Protein AF-A0A5M9ZL77-F1 (afdb_monomer_lite)

Sequence (132 aa):
MKVNWVEWTPVEYDGPGSLRDGDAVELKGVAGRFGWAGRTNGSGVLIRLGSGPKPVWVPSADIARIRRPAVPEPSVPGLYRSAGGGVWLLDGDGLWSMLRDDGGDGWTAPTPVTWPRVSRRAPLWRLGLGEE

Organism: NCBI:txid1630166

Radius of gyration: 17.65 Å; chains: 1; bounding box: 43×37×55 Å

Secondary structure (DSSP, 8-state):
-------EEEE---SGGG--TT-EEEETT--S-EEEEEEE-SSEEEEE-TT-SS-EEEEGGGEEEEEEEPPPPP-S-EEEEETT--EEEE-TTS-EEEEE-TT-SS----EEE-HHHHGGG-SEEEPPS---

pLDDT: mean 86.91, std 13.48, range [31.56, 97.0]

Foldseek 3Di:
DPPPPQDWDWAADPFPVVDDQQKWWDWPPDPDTWHFPPDDDRQFGWTHDPPDPGTDTDGPVGTGTIIHGQDDQDPDFAWKAFPLGWIWTQHPVRWIFTQGDRPGPDGDDTHTDDPVVVRVRDPIDGDDDDDD

Structure (mmCIF, N/CA/C/O backbone):
data_AF-A0A5M9ZL77-F1
#
_entry.id   AF-A0A5M9ZL77-F1
#
loop_
_atom_site.group_PDB
_atom_site.id
_atom_site.type_symbol
_atom_site.label_atom_id
_atom_site.label_alt_id
_atom_site.label_comp_id
_atom_site.label_asym_id
_atom_site.label_entity_id
_atom_site.label_seq_id
_atom_site.pdbx_PDB_ins_code
_atom_site.Cartn_x
_atom_site.Cartn_y
_atom_site.Cartn_z
_atom_site.occupancy
_atom_site.B_iso_or_equiv
_atom_site.auth_seq_id
_atom_site.auth_comp_id
_atom_site.auth_asym_id
_atom_site.auth_atom_id
_atom_site.pdbx_PDB_model_num
ATOM 1 N N . MET A 1 1 ? -15.006 -23.022 -5.904 1.00 34.53 1 MET A N 1
ATOM 2 C CA . MET A 1 1 ? -14.823 -21.613 -5.485 1.00 34.53 1 MET A CA 1
ATOM 3 C C . MET A 1 1 ? -13.379 -21.444 -5.028 1.00 34.53 1 MET A C 1
ATOM 5 O O . MET A 1 1 ? -13.024 -22.015 -4.007 1.00 34.53 1 MET A O 1
ATOM 9 N N . LYS A 1 2 ? -12.517 -20.759 -5.793 1.00 32.19 2 LYS A N 1
ATOM 10 C CA . LYS A 1 2 ? -11.190 -20.369 -5.290 1.00 32.19 2 LYS A CA 1
ATOM 11 C C . LYS A 1 2 ? -11.404 -19.166 -4.378 1.00 32.19 2 LYS A C 1
ATOM 13 O O . LYS A 1 2 ? -11.770 -18.097 -4.855 1.00 32.19 2 LYS A O 1
ATOM 18 N N . VAL A 1 3 ? -11.248 -19.360 -3.073 1.00 31.56 3 VAL A N 1
ATOM 19 C CA . VAL A 1 3 ? -11.126 -18.237 -2.142 1.00 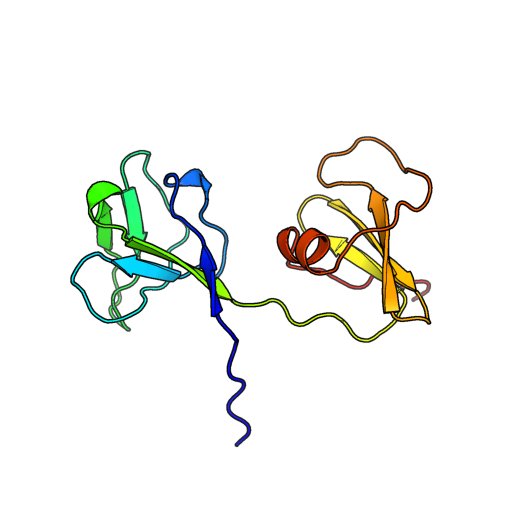31.56 3 VAL A CA 1
ATOM 20 C C . VAL A 1 3 ? -9.794 -17.576 -2.477 1.00 31.56 3 VAL A C 1
ATOM 22 O O . VAL A 1 3 ? -8.741 -18.154 -2.221 1.00 31.56 3 VAL A O 1
ATOM 25 N N . ASN A 1 4 ? -9.833 -16.411 -3.126 1.00 40.56 4 ASN A N 1
ATOM 26 C CA . ASN A 1 4 ? -8.656 -15.559 -3.258 1.00 40.56 4 ASN A CA 1
ATOM 27 C C . ASN A 1 4 ? -8.339 -15.032 -1.858 1.00 40.56 4 ASN A C 1
ATOM 29 O O . ASN A 1 4 ? -8.881 -14.015 -1.423 1.00 40.56 4 ASN A O 1
ATOM 33 N N . TRP A 1 5 ? -7.514 -15.768 -1.118 1.00 46.16 5 TRP A N 1
ATOM 34 C CA . TRP A 1 5 ? -6.908 -15.259 0.098 1.00 46.16 5 TRP A CA 1
ATOM 35 C C . TRP A 1 5 ? -5.971 -14.132 -0.321 1.00 46.16 5 TRP A C 1
ATOM 37 O O . TRP A 1 5 ? -4.870 -14.370 -0.801 1.00 46.16 5 TRP A O 1
ATOM 47 N N . VAL A 1 6 ? -6.436 -12.891 -0.198 1.00 66.12 6 VAL A N 1
ATOM 48 C CA . VAL A 1 6 ? -5.526 -11.747 -0.186 1.00 66.12 6 VAL A CA 1
ATOM 49 C C . VAL A 1 6 ? -4.648 -11.957 1.041 1.00 66.12 6 VAL A C 1
ATOM 51 O O . VAL A 1 6 ? -5.177 -11.987 2.153 1.00 66.12 6 VAL A O 1
ATOM 54 N N . GLU A 1 7 ? -3.351 -12.189 0.854 1.00 79.25 7 GLU A N 1
ATOM 55 C CA . GLU A 1 7 ? -2.402 -12.221 1.966 1.00 79.25 7 GLU A CA 1
ATOM 56 C C . GLU A 1 7 ? -2.333 -10.825 2.597 1.00 79.25 7 GLU A C 1
ATOM 58 O O . GLU A 1 7 ? -2.513 -9.823 1.911 1.00 79.25 7 GLU A O 1
ATOM 63 N N . TRP A 1 8 ? -2.132 -10.733 3.912 1.00 83.25 8 TRP A N 1
ATOM 64 C CA . TRP A 1 8 ? -2.070 -9.446 4.613 1.00 83.25 8 TRP A CA 1
ATOM 65 C C . TRP A 1 8 ? -0.772 -9.335 5.389 1.00 83.25 8 TRP A C 1
ATOM 67 O O . TRP A 1 8 ? -0.519 -10.112 6.312 1.00 83.25 8 TRP A O 1
ATOM 77 N N . THR A 1 9 ? 0.008 -8.312 5.074 1.00 86.25 9 THR A N 1
ATOM 78 C CA . THR A 1 9 ? 1.280 -8.052 5.739 1.00 86.25 9 THR A CA 1
ATOM 79 C C . THR A 1 9 ? 1.053 -7.112 6.924 1.00 86.25 9 THR A C 1
ATOM 81 O O . THR A 1 9 ? 0.388 -6.080 6.766 1.00 86.25 9 THR A O 1
ATOM 84 N N . PRO A 1 10 ? 1.558 -7.441 8.128 1.00 89.12 10 PRO A N 1
ATOM 85 C CA . PRO A 1 10 ? 1.558 -6.503 9.242 1.00 89.12 10 PRO A CA 1
ATOM 86 C C . PRO A 1 10 ? 2.528 -5.352 8.965 1.00 89.12 10 PRO A C 1
ATOM 88 O O . PRO A 1 10 ? 3.661 -5.571 8.542 1.00 89.12 10 PRO A O 1
ATOM 91 N N . VAL A 1 11 ? 2.084 -4.133 9.244 1.00 90.25 11 VAL A N 1
ATOM 92 C CA . VAL A 1 11 ? 2.890 -2.913 9.177 1.00 90.25 11 VAL A CA 1
ATOM 93 C C . VAL A 1 11 ? 2.743 -2.189 10.510 1.00 90.25 11 VAL A C 1
ATOM 95 O O . VAL A 1 11 ? 1.638 -2.091 11.048 1.00 90.25 11 VAL A O 1
ATOM 98 N N . GLU A 1 12 ? 3.856 -1.724 11.068 1.00 92.81 12 GLU A N 1
ATOM 99 C CA . GLU A 1 12 ? 3.840 -0.922 12.289 1.00 92.81 12 GLU A CA 1
ATOM 100 C C . GLU A 1 12 ? 3.056 0.374 12.063 1.00 92.81 12 GLU A C 1
ATOM 102 O O . GLU A 1 12 ? 3.129 0.982 10.995 1.00 92.81 12 GLU A O 1
ATOM 107 N N . TYR A 1 13 ? 2.263 0.764 13.058 1.00 92.81 13 TYR A N 1
ATOM 108 C CA . TYR A 1 13 ? 1.524 2.016 13.016 1.00 92.81 13 TYR A CA 1
ATOM 109 C C . TYR A 1 13 ? 2.362 3.119 13.668 1.00 92.81 13 TYR A C 1
ATOM 111 O O . TYR A 1 13 ? 2.521 3.135 14.885 1.00 92.81 13 TYR A O 1
ATOM 119 N N . ASP A 1 14 ? 2.875 4.040 12.855 1.00 92.38 14 ASP A N 1
ATOM 120 C CA . ASP A 1 14 ? 3.668 5.205 13.283 1.00 92.38 14 ASP A CA 1
ATOM 121 C C . ASP A 1 14 ? 2.836 6.503 13.390 1.00 92.38 14 ASP A C 1
ATOM 123 O O . ASP A 1 14 ? 3.343 7.553 13.784 1.00 92.38 14 ASP A O 1
ATOM 127 N N . GLY A 1 15 ? 1.546 6.433 13.053 1.00 91.88 15 GLY A N 1
ATOM 128 C CA . GLY A 1 15 ? 0.626 7.563 13.037 1.00 91.88 15 GLY A CA 1
ATOM 129 C C . GLY A 1 15 ? -0.302 7.542 11.822 1.00 91.88 15 GLY A C 1
ATOM 130 O O . GLY A 1 15 ? -0.183 6.687 10.948 1.00 91.88 15 GLY A O 1
ATOM 131 N N . PRO A 1 16 ? -1.239 8.498 11.711 1.00 90.81 16 PRO A N 1
ATOM 132 C CA . PRO A 1 16 ? -2.242 8.457 10.648 1.00 90.81 16 PRO A CA 1
ATOM 133 C C . PRO A 1 16 ? -1.665 8.530 9.223 1.00 90.81 16 PRO A C 1
ATOM 135 O O . PRO A 1 16 ? -2.336 8.130 8.276 1.00 90.81 16 PRO A O 1
ATOM 138 N N . GLY A 1 17 ? -0.433 9.025 9.063 1.00 87.75 17 GLY A N 1
ATOM 139 C CA . GLY A 1 17 ? 0.257 9.123 7.774 1.00 87.75 17 GLY A CA 1
ATOM 140 C C . GLY A 1 17 ? 0.764 7.796 7.196 1.00 87.75 17 GLY A C 1
ATOM 141 O O . GLY A 1 17 ? 1.061 7.754 6.004 1.00 87.75 17 GLY A O 1
ATOM 142 N N . SER A 1 18 ? 0.849 6.708 7.976 1.00 89.38 18 SER A N 1
ATOM 143 C CA . SER A 1 18 ? 1.274 5.398 7.441 1.00 89.38 18 SER A CA 1
ATOM 144 C C . SER A 1 18 ? 0.179 4.638 6.699 1.00 89.38 18 SER A C 1
ATOM 146 O O . SER A 1 18 ? 0.499 3.677 5.985 1.00 89.38 18 SER A O 1
ATOM 148 N N . LEU A 1 19 ? -1.085 5.048 6.845 1.00 90.75 19 LEU A N 1
ATOM 149 C CA . LEU A 1 19 ? -2.231 4.422 6.188 1.00 90.75 19 LEU A CA 1
ATOM 150 C C . LEU A 1 19 ? -2.264 4.698 4.684 1.00 90.75 19 LEU A C 1
ATOM 152 O O . LEU A 1 19 ? -1.913 5.775 4.207 1.00 90.75 19 LEU A O 1
ATOM 156 N N . ARG A 1 20 ? -2.718 3.693 3.939 1.00 87.94 20 ARG A N 1
ATOM 157 C CA . ARG A 1 20 ? -2.887 3.703 2.486 1.00 87.94 20 ARG A CA 1
ATOM 158 C C . ARG A 1 20 ? -4.223 3.093 2.109 1.00 87.94 20 ARG A C 1
ATOM 160 O O . ARG A 1 20 ? -4.807 2.319 2.867 1.00 87.94 20 ARG A O 1
ATOM 167 N N . ASP A 1 21 ? -4.695 3.424 0.915 1.00 84.56 21 ASP A N 1
ATOM 168 C CA . ASP A 1 21 ? -5.952 2.884 0.411 1.00 84.56 21 ASP A CA 1
ATOM 169 C C . ASP A 1 21 ? -5.922 1.351 0.401 1.00 84.56 21 ASP A C 1
ATOM 171 O O . ASP A 1 21 ? -4.944 0.724 -0.005 1.00 84.56 21 ASP A O 1
ATOM 175 N N . GLY A 1 22 ? -7.006 0.747 0.891 1.00 85.62 22 GLY A N 1
ATOM 176 C CA . GLY A 1 22 ? -7.118 -0.703 1.064 1.00 85.62 22 GLY A CA 1
ATOM 177 C C . GLY A 1 22 ? -6.539 -1.248 2.373 1.00 85.62 22 GLY A C 1
ATOM 178 O O . GLY A 1 22 ? -6.777 -2.418 2.678 1.00 85.62 22 GLY A O 1
ATOM 179 N N . ASP A 1 23 ? -5.846 -0.432 3.173 1.00 91.69 23 ASP A N 1
ATOM 180 C CA . ASP A 1 23 ? -5.388 -0.850 4.496 1.00 91.69 23 ASP A CA 1
ATOM 181 C C . ASP A 1 23 ? -6.564 -1.162 5.434 1.00 91.69 23 ASP A C 1
ATOM 183 O O . ASP A 1 23 ? -7.646 -0.560 5.399 1.00 91.69 23 ASP A O 1
ATOM 187 N N . ALA A 1 24 ? -6.310 -2.099 6.337 1.00 93.75 24 ALA A N 1
ATOM 188 C CA . ALA A 1 24 ? -7.127 -2.359 7.504 1.00 93.75 24 ALA A CA 1
ATOM 189 C C . ALA A 1 24 ? -6.334 -2.046 8.776 1.00 93.75 24 ALA A C 1
ATOM 191 O O . ALA A 1 24 ? -5.106 -2.093 8.806 1.00 93.75 24 ALA A O 1
ATOM 192 N N . VAL A 1 25 ? -7.052 -1.740 9.845 1.00 95.25 25 VAL A N 1
ATOM 193 C CA . VAL A 1 25 ? -6.508 -1.391 11.154 1.00 95.25 25 VAL A CA 1
ATOM 194 C C . VAL A 1 25 ? -6.819 -2.522 12.127 1.00 95.25 25 VAL A C 1
ATOM 196 O O . VAL A 1 25 ? -7.954 -3.001 12.183 1.00 95.25 25 VAL A O 1
ATOM 199 N N . GLU A 1 26 ? -5.822 -2.944 12.898 1.00 95.44 26 GLU A N 1
ATOM 200 C CA . GLU A 1 26 ? -6.019 -3.788 14.078 1.00 95.44 26 GLU A CA 1
ATOM 201 C C . GLU A 1 26 ? -5.961 -2.918 15.329 1.00 95.44 26 GLU A C 1
ATOM 203 O O . GLU A 1 26 ? -5.057 -2.092 15.485 1.00 95.44 26 GLU A O 1
ATOM 208 N N . LEU A 1 27 ? -6.923 -3.113 16.226 1.00 95.38 27 LEU A N 1
ATOM 209 C CA . LEU A 1 27 ? -7.026 -2.357 17.469 1.00 95.38 27 LEU A CA 1
ATOM 210 C C . LEU A 1 27 ? -6.429 -3.149 18.630 1.00 95.38 27 LEU A C 1
ATOM 212 O O . LEU A 1 27 ? -6.434 -4.381 18.641 1.00 95.38 27 LEU A O 1
ATOM 216 N N . LYS A 1 28 ? -5.932 -2.441 19.641 1.00 95.19 28 LYS A N 1
ATOM 217 C CA . LYS A 1 28 ? -5.429 -3.056 20.871 1.00 95.19 28 LYS A CA 1
ATOM 218 C C . LYS A 1 28 ? -6.581 -3.724 21.618 1.00 95.19 28 LYS A C 1
ATOM 220 O O . LYS A 1 28 ? -7.606 -3.104 21.872 1.00 95.19 28 LYS A O 1
ATOM 225 N N . GLY A 1 29 ? -6.411 -4.997 21.971 1.00 93.50 29 GLY A N 1
ATOM 226 C CA . GLY A 1 29 ? -7.390 -5.745 22.766 1.00 93.50 29 GLY A CA 1
ATOM 227 C C . GLY A 1 29 ? -8.707 -6.082 22.055 1.00 93.50 29 GLY A C 1
ATOM 228 O O . GLY A 1 29 ? -9.558 -6.722 22.665 1.00 93.50 29 GLY A O 1
ATOM 229 N N . VAL A 1 30 ? -8.883 -5.713 20.781 1.00 91.88 30 VAL A N 1
ATOM 230 C CA . VAL A 1 30 ? -10.078 -6.055 19.997 1.00 91.88 30 VAL A CA 1
ATOM 231 C C . VAL A 1 30 ? -9.689 -7.037 18.904 1.00 91.88 30 VAL A C 1
ATOM 233 O O . VAL A 1 30 ? -8.829 -6.757 18.070 1.00 91.88 30 VAL A O 1
ATOM 236 N N . ALA A 1 31 ? -10.339 -8.197 18.894 1.00 89.38 31 ALA A N 1
ATOM 237 C CA . ALA A 1 31 ? -10.122 -9.186 17.853 1.00 89.38 31 ALA A CA 1
ATOM 238 C C . ALA A 1 31 ? -10.694 -8.704 16.514 1.00 89.38 31 ALA A C 1
ATOM 240 O O . ALA A 1 31 ? -11.837 -8.252 16.431 1.00 89.38 31 ALA A O 1
ATOM 241 N N . GLY A 1 32 ? -9.907 -8.870 15.454 1.00 87.94 32 GLY A N 1
ATOM 242 C CA . GLY A 1 32 ? -10.324 -8.590 14.088 1.00 87.94 32 GLY A CA 1
ATOM 243 C C . GLY A 1 32 ? -9.564 -7.441 13.439 1.00 87.94 32 GLY A C 1
ATOM 244 O O . GLY A 1 32 ? -8.671 -6.825 14.016 1.00 87.94 32 GLY A O 1
ATOM 245 N N . ARG A 1 33 ? -9.931 -7.196 12.184 1.00 91.50 33 ARG A N 1
ATOM 246 C CA . ARG A 1 33 ? -9.363 -6.161 11.323 1.00 91.50 33 ARG A CA 1
ATOM 247 C C . ARG A 1 33 ? -10.493 -5.297 10.792 1.00 91.50 33 ARG A C 1
ATOM 249 O O . ARG A 1 33 ? -11.527 -5.820 10.372 1.00 91.50 33 ARG A O 1
ATOM 256 N N . PHE A 1 34 ? -10.280 -3.994 10.782 1.00 93.06 34 PHE A N 1
ATOM 257 C CA . PHE A 1 34 ? -11.307 -3.026 10.426 1.00 93.06 34 PHE A CA 1
ATOM 258 C C . PHE A 1 34 ? -10.835 -2.200 9.245 1.00 93.06 34 PHE A C 1
ATOM 260 O O . PHE A 1 34 ? -9.768 -1.595 9.296 1.00 93.06 34 PHE A O 1
ATOM 267 N N . GLY A 1 35 ? -11.605 -2.193 8.160 1.00 92.38 35 GLY A N 1
ATOM 268 C CA . GLY A 1 35 ? -11.210 -1.474 6.951 1.00 92.38 35 GLY A CA 1
ATOM 269 C C . GLY A 1 35 ? -11.078 0.021 7.225 1.00 92.38 35 GLY A C 1
ATOM 270 O O . GLY A 1 35 ? -11.975 0.620 7.826 1.00 92.38 35 GLY A O 1
ATOM 271 N N . TRP A 1 36 ? -9.986 0.634 6.774 1.00 94.06 36 TRP A N 1
ATOM 272 C CA . TRP A 1 36 ? -9.840 2.082 6.833 1.00 94.06 36 TRP A CA 1
ATOM 273 C C . TRP A 1 36 ? -10.861 2.758 5.906 1.00 94.06 36 TRP A C 1
ATOM 275 O O . TRP A 1 36 ? -11.177 2.276 4.817 1.00 94.06 36 TRP A O 1
ATOM 285 N N . ALA A 1 37 ? -11.427 3.874 6.355 1.00 93.00 37 ALA A N 1
ATOM 286 C CA . ALA A 1 37 ? -12.445 4.625 5.627 1.00 93.00 37 ALA A CA 1
ATOM 287 C C . ALA A 1 37 ? -11.878 5.827 4.851 1.00 93.00 37 ALA A C 1
ATOM 289 O O . ALA A 1 37 ? -12.654 6.676 4.415 1.00 93.00 37 ALA A O 1
ATOM 290 N N . GLY A 1 38 ? -10.553 5.910 4.689 1.00 91.69 38 GLY A N 1
ATOM 291 C CA . GLY A 1 38 ? -9.894 6.929 3.865 1.00 91.69 38 GLY A CA 1
ATOM 292 C C . GLY A 1 38 ? -9.733 8.297 4.534 1.00 91.69 38 GLY A C 1
ATOM 293 O O . GLY A 1 38 ? -9.425 9.275 3.861 1.00 91.69 38 GLY A O 1
ATOM 294 N N . ARG A 1 39 ? -9.982 8.416 5.847 1.00 94.44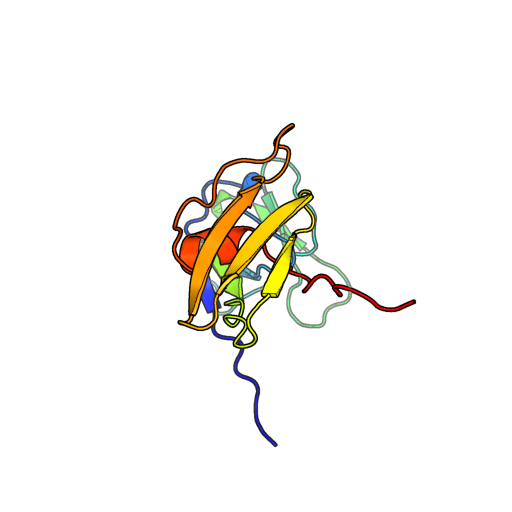 39 ARG A N 1
ATOM 295 C CA . ARG A 1 39 ? -9.873 9.694 6.572 1.00 94.44 39 ARG A CA 1
ATOM 296 C C . ARG A 1 39 ? -9.038 9.575 7.837 1.00 94.44 39 ARG A C 1
ATOM 298 O O . ARG A 1 39 ? -9.102 8.574 8.555 1.00 94.44 39 ARG A O 1
ATOM 305 N N . THR A 1 40 ? -8.302 10.645 8.109 1.00 94.75 40 THR A N 1
ATOM 306 C CA . THR A 1 40 ? -7.522 10.881 9.324 1.00 94.75 40 THR A CA 1
ATOM 307 C C . THR A 1 40 ? -7.817 12.293 9.835 1.00 94.75 40 THR A C 1
ATOM 309 O O . THR A 1 40 ? -8.307 13.139 9.084 1.00 94.75 40 THR A O 1
ATOM 312 N N . ASN A 1 41 ? -7.591 12.546 11.121 1.00 92.12 41 ASN A N 1
ATOM 313 C CA . ASN A 1 41 ? -7.784 13.868 11.738 1.00 92.12 41 ASN A CA 1
ATOM 314 C C . ASN A 1 41 ? -6.551 14.318 12.549 1.00 92.12 41 ASN A C 1
ATOM 316 O O . ASN A 1 41 ? -6.663 15.154 13.440 1.00 92.12 41 ASN A O 1
ATOM 320 N N . GLY A 1 42 ? -5.386 13.723 12.278 1.00 89.44 42 GLY A N 1
ATOM 321 C CA . GLY A 1 42 ? -4.133 13.957 13.006 1.00 89.44 42 GLY A CA 1
ATOM 322 C C . GLY A 1 42 ? -4.012 13.187 14.327 1.00 89.44 42 GLY A C 1
ATOM 323 O O . GLY A 1 42 ? -2.927 12.714 14.647 1.00 89.44 42 GLY A O 1
ATOM 324 N N . SER A 1 43 ? -5.108 12.982 15.061 1.00 91.94 43 SER A N 1
ATOM 325 C CA . SER A 1 43 ? -5.118 12.253 16.342 1.00 91.94 43 SER A CA 1
ATOM 326 C C . SER A 1 43 ? -5.651 10.821 16.244 1.00 91.94 43 SER A C 1
ATOM 328 O O . SER A 1 43 ? -5.495 10.035 17.181 1.00 91.94 43 SER A O 1
ATOM 330 N N . GLY A 1 44 ? -6.246 10.457 15.112 1.00 93.75 44 GLY A N 1
ATOM 331 C CA . GLY A 1 44 ? -6.853 9.159 14.886 1.00 93.75 44 GLY A CA 1
ATOM 332 C C . GLY A 1 44 ? -7.263 8.929 13.437 1.00 93.75 44 GLY A C 1
ATOM 333 O O . GLY A 1 44 ? -6.985 9.725 12.529 1.00 93.75 44 GLY A O 1
ATOM 334 N N . VAL A 1 45 ? -7.924 7.795 13.229 1.00 96.12 45 VAL A N 1
ATOM 335 C CA . VAL A 1 45 ? -8.255 7.262 11.907 1.00 96.12 45 VAL A CA 1
ATOM 336 C C . VAL A 1 45 ? -9.713 6.824 11.883 1.00 96.12 45 VAL A C 1
ATOM 338 O O . VAL A 1 45 ? -10.264 6.361 12.882 1.00 96.12 45 VAL A O 1
ATOM 341 N N . LEU A 1 46 ? -10.361 6.996 10.738 1.00 96.06 46 LEU A N 1
ATOM 342 C CA . LEU A 1 46 ? -11.751 6.611 10.551 1.00 96.06 46 LEU A CA 1
ATOM 343 C C . LEU A 1 46 ? -11.801 5.171 10.020 1.00 96.06 46 LEU A C 1
ATOM 345 O O . LEU A 1 46 ? -11.258 4.907 8.949 1.00 96.06 46 LEU A O 1
ATOM 349 N N . ILE A 1 47 ? -12.439 4.242 10.737 1.00 94.75 47 ILE A N 1
ATOM 350 C CA . ILE A 1 47 ? -12.529 2.818 10.353 1.00 94.75 47 ILE A CA 1
ATOM 351 C C . ILE A 1 47 ? -13.975 2.358 10.170 1.00 94.75 47 ILE A C 1
ATOM 353 O O . ILE A 1 47 ? -14.902 2.938 10.730 1.00 94.75 47 ILE A O 1
ATOM 357 N N . ARG A 1 48 ? -14.181 1.274 9.423 1.00 92.25 48 ARG A N 1
ATOM 358 C CA . ARG A 1 48 ? -15.473 0.590 9.290 1.00 92.25 48 ARG A CA 1
ATOM 359 C C . ARG A 1 48 ? -15.534 -0.624 10.215 1.00 92.25 48 ARG A C 1
ATOM 361 O O . ARG A 1 48 ? -14.762 -1.569 10.056 1.00 92.25 48 ARG A O 1
ATOM 368 N N . LEU A 1 49 ? -16.475 -0.603 11.157 1.00 85.94 49 LEU A N 1
ATOM 369 C CA . LEU A 1 49 ? -16.784 -1.742 12.021 1.00 85.94 49 LEU A CA 1
ATOM 370 C C . LEU A 1 49 ? -17.810 -2.644 11.317 1.00 85.94 49 LEU A C 1
ATOM 372 O O . LEU A 1 49 ? -19.006 -2.350 11.297 1.00 85.94 49 LEU A O 1
ATOM 376 N N . GLY A 1 50 ? -17.337 -3.733 10.706 1.00 78.12 50 GLY A N 1
ATOM 377 C CA . GLY A 1 50 ? -18.196 -4.690 10.002 1.00 78.12 50 GLY A CA 1
ATOM 378 C C . GLY A 1 50 ? -18.955 -4.077 8.817 1.00 78.12 50 GLY A C 1
ATOM 379 O O . GLY A 1 50 ? -18.423 -3.240 8.091 1.00 78.12 50 GLY A O 1
ATOM 380 N N . SER A 1 51 ? -20.203 -4.509 8.618 1.00 72.62 51 SER A N 1
ATOM 381 C CA . SER A 1 51 ? -21.098 -4.053 7.542 1.00 72.62 51 SER A CA 1
ATOM 382 C C . SER A 1 51 ? -21.987 -2.863 7.932 1.00 72.62 51 SER A C 1
ATOM 384 O O . SER A 1 51 ? -22.938 -2.544 7.220 1.00 72.62 51 SER A O 1
ATOM 386 N N . GLY A 1 52 ? -21.724 -2.225 9.078 1.00 71.12 52 GLY A N 1
ATOM 387 C CA . GLY A 1 52 ? -22.499 -1.078 9.542 1.00 71.12 52 GLY A CA 1
ATOM 388 C C . GLY A 1 52 ? -22.375 0.131 8.600 1.00 71.12 52 GLY A C 1
ATOM 389 O O . GLY A 1 52 ? -21.322 0.340 7.995 1.00 71.12 52 GLY A O 1
ATOM 390 N N . PRO A 1 53 ? -23.420 0.972 8.484 1.00 73.38 53 PRO A N 1
ATOM 391 C CA . PRO A 1 53 ? -23.451 2.059 7.503 1.00 73.38 53 PRO A CA 1
ATOM 392 C C . PRO A 1 53 ? -22.532 3.238 7.853 1.00 73.38 53 PRO A C 1
ATOM 394 O O . PRO A 1 53 ? -22.230 4.052 6.982 1.00 73.38 53 PRO A O 1
ATOM 397 N N . LYS A 1 54 ? -22.105 3.371 9.118 1.00 88.19 54 LYS A N 1
ATOM 398 C CA . LYS A 1 54 ? -21.322 4.520 9.590 1.00 88.19 54 LYS A CA 1
ATOM 399 C C . LYS A 1 54 ? -19.945 4.087 10.094 1.00 88.19 54 LYS A C 1
ATOM 401 O O . LYS A 1 54 ? -19.873 3.217 10.961 1.00 88.19 54 LYS A O 1
ATOM 406 N N . PRO A 1 55 ? -18.862 4.697 9.591 1.00 93.00 55 PRO A N 1
ATOM 407 C CA . PRO A 1 55 ? -17.539 4.479 10.141 1.00 93.00 55 PRO A CA 1
ATOM 408 C C . PRO A 1 55 ? -17.362 5.207 11.485 1.00 93.00 55 PRO A C 1
ATOM 410 O O . PRO A 1 55 ? -18.091 6.150 11.797 1.00 93.00 55 PRO A O 1
ATOM 413 N N . VAL A 1 56 ? -16.379 4.769 12.267 1.00 93.44 56 VAL A N 1
ATOM 414 C CA . VAL A 1 56 ? -16.100 5.236 13.631 1.00 93.44 56 VAL A CA 1
ATOM 415 C C . VAL A 1 56 ? -14.677 5.776 13.714 1.00 93.44 56 VAL A C 1
ATOM 417 O O . VAL A 1 56 ? -13.752 5.201 13.138 1.00 93.44 56 VAL A O 1
ATOM 420 N N . TRP A 1 57 ? -14.510 6.902 14.407 1.00 95.19 57 TRP A N 1
ATOM 421 C CA . TRP A 1 57 ? -13.193 7.454 14.708 1.00 95.19 57 TRP A CA 1
ATOM 422 C C . TRP A 1 57 ? -12.530 6.655 15.819 1.00 95.19 57 TRP A C 1
ATOM 424 O O . TRP A 1 57 ? -13.110 6.481 16.888 1.00 95.19 57 TRP A O 1
ATOM 434 N N . VAL A 1 58 ? -11.302 6.221 15.565 1.00 95.62 58 VAL A N 1
ATOM 435 C CA . VAL A 1 58 ? -10.464 5.535 16.542 1.00 95.62 58 VAL A CA 1
ATOM 436 C C . VAL A 1 58 ? -9.226 6.382 16.825 1.00 95.62 58 VAL A C 1
ATOM 438 O O . VAL A 1 58 ? -8.523 6.749 15.877 1.00 95.62 58 VAL A O 1
ATOM 441 N N . PRO A 1 59 ? -8.936 6.692 18.100 1.00 96.62 59 PRO A N 1
ATOM 442 C CA . PRO A 1 59 ? -7.700 7.354 18.498 1.00 96.62 59 PRO A CA 1
ATOM 443 C C . PRO A 1 59 ? -6.459 6.538 18.123 1.00 96.62 59 PRO A C 1
ATOM 445 O O . PRO A 1 59 ? -6.431 5.321 18.280 1.00 96.62 59 PRO A O 1
ATOM 448 N N . SER A 1 60 ? -5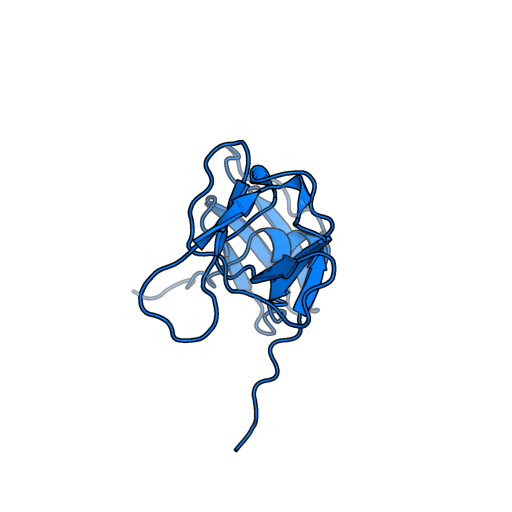.378 7.211 17.724 1.00 96.12 60 SER A N 1
ATOM 449 C CA . SER A 1 60 ? -4.089 6.565 17.429 1.00 96.12 60 SER A CA 1
ATOM 450 C C . SER A 1 60 ? -3.568 5.701 18.585 1.00 96.12 60 SER A C 1
ATOM 452 O O . SER A 1 60 ? -2.930 4.680 18.349 1.00 96.12 60 SER A O 1
ATOM 454 N N . ALA A 1 61 ? -3.873 6.078 19.831 1.00 96.12 61 ALA A N 1
ATOM 455 C CA . ALA A 1 61 ? -3.493 5.327 21.026 1.00 96.12 61 ALA A CA 1
ATOM 456 C C . ALA A 1 61 ? -4.090 3.908 21.078 1.00 96.12 61 ALA A C 1
ATOM 458 O O . ALA A 1 61 ? -3.463 3.019 21.659 1.00 96.12 61 ALA A O 1
ATOM 459 N N . ASP A 1 62 ? -5.236 3.679 20.434 1.00 96.56 62 ASP A N 1
ATOM 460 C CA . ASP A 1 62 ? -5.953 2.399 20.448 1.00 96.56 62 ASP A CA 1
ATOM 461 C C . ASP A 1 62 ? -5.587 1.499 19.259 1.00 96.56 62 ASP A C 1
ATOM 463 O O . ASP A 1 62 ? -6.036 0.355 19.170 1.00 96.56 62 ASP A O 1
ATOM 467 N N . ILE A 1 63 ? -4.744 1.983 18.346 1.00 95.81 63 ILE A N 1
ATOM 468 C CA . ILE A 1 63 ? -4.310 1.239 17.165 1.00 95.81 63 ILE A CA 1
ATOM 469 C C . ILE A 1 63 ? -3.092 0.388 17.521 1.00 95.81 63 ILE A C 1
ATOM 471 O O . ILE A 1 63 ? -2.111 0.873 18.083 1.00 95.81 63 ILE A O 1
ATOM 475 N N . ALA A 1 64 ? -3.159 -0.904 17.204 1.00 95.50 64 ALA A N 1
ATOM 476 C CA . ALA A 1 64 ? -2.064 -1.842 17.421 1.00 95.50 64 ALA A CA 1
ATOM 477 C C . ALA A 1 64 ? -1.129 -1.912 16.209 1.00 95.50 64 ALA A C 1
ATOM 479 O O . ALA A 1 64 ? 0.087 -1.906 16.374 1.00 95.50 64 ALA A O 1
ATOM 480 N N . ARG A 1 65 ? -1.692 -2.031 15.000 1.00 95.38 65 ARG A N 1
ATOM 481 C CA . ARG A 1 65 ? -0.936 -2.114 13.742 1.00 95.38 65 ARG A CA 1
ATOM 482 C C . ARG A 1 65 ? -1.831 -1.882 12.530 1.00 95.38 65 ARG A C 1
ATOM 484 O O . ARG A 1 65 ? -3.059 -1.939 12.623 1.00 95.38 65 ARG A O 1
ATOM 491 N N . ILE A 1 66 ? -1.195 -1.715 11.379 1.00 95.00 66 ILE A N 1
ATOM 492 C CA . ILE A 1 66 ? -1.838 -1.743 10.070 1.00 95.00 66 ILE A CA 1
ATOM 493 C C . ILE A 1 66 ? -1.734 -3.160 9.495 1.00 95.00 66 ILE A C 1
ATOM 495 O O . ILE A 1 66 ? -0.727 -3.857 9.643 1.00 95.00 66 ILE A O 1
ATOM 499 N N . ARG A 1 67 ? -2.783 -3.591 8.803 1.00 92.62 67 ARG A N 1
ATOM 500 C CA . ARG A 1 67 ? -2.774 -4.735 7.897 1.00 92.62 67 ARG A CA 1
ATOM 501 C C . ARG A 1 67 ? -2.908 -4.204 6.490 1.00 92.62 67 ARG A C 1
ATOM 503 O O . ARG A 1 67 ? -3.936 -3.633 6.142 1.00 92.62 67 ARG A O 1
ATOM 510 N N . ARG A 1 68 ? -1.882 -4.438 5.685 1.00 90.00 68 ARG A N 1
ATOM 511 C CA . ARG A 1 68 ? -1.865 -4.045 4.282 1.00 90.00 68 ARG A CA 1
ATOM 512 C C . ARG A 1 68 ? -2.088 -5.274 3.411 1.00 90.00 68 ARG A C 1
ATOM 514 O O . ARG A 1 68 ? -1.410 -6.277 3.651 1.00 90.00 68 ARG A O 1
ATOM 521 N N . PRO A 1 69 ? -3.007 -5.239 2.435 1.00 84.50 69 PRO A N 1
ATOM 522 C CA . PRO A 1 69 ? -3.136 -6.341 1.498 1.00 84.50 69 PRO A CA 1
ATOM 523 C C . PRO A 1 69 ? -1.823 -6.485 0.723 1.00 84.50 69 PRO A C 1
ATOM 525 O O . PRO A 1 69 ? -1.255 -5.502 0.241 1.00 84.50 69 PRO A O 1
ATOM 528 N N . ALA A 1 70 ? -1.319 -7.710 0.635 1.00 79.75 70 ALA A N 1
ATOM 529 C CA . ALA A 1 70 ? -0.193 -8.036 -0.210 1.00 79.75 70 ALA A CA 1
ATOM 530 C C . ALA A 1 70 ? -0.614 -7.802 -1.657 1.00 79.75 70 ALA A C 1
ATOM 532 O O . ALA A 1 70 ? -1.635 -8.309 -2.129 1.00 79.75 70 ALA A O 1
ATOM 533 N N . VAL A 1 71 ? 0.180 -7.004 -2.354 1.00 78.69 71 VAL A N 1
ATOM 534 C CA . VAL A 1 71 ? 0.021 -6.829 -3.788 1.00 78.69 71 VAL A CA 1
ATOM 535 C C . VAL A 1 71 ? 0.688 -8.048 -4.423 1.00 78.69 71 VAL A C 1
ATOM 537 O O . VAL A 1 71 ? 1.857 -8.303 -4.114 1.00 78.69 71 VAL A O 1
ATOM 540 N N . PRO A 1 72 ? -0.026 -8.833 -5.245 1.00 79.50 72 PRO A N 1
ATOM 541 C CA . PRO A 1 72 ? 0.596 -9.936 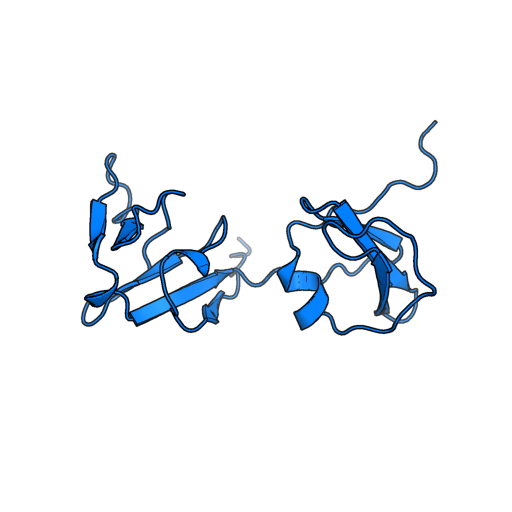-5.957 1.00 79.50 72 PRO A CA 1
ATOM 542 C C . PRO A 1 72 ? 1.625 -9.377 -6.935 1.00 79.50 72 PRO A C 1
ATOM 544 O O . PRO A 1 72 ? 1.377 -8.360 -7.587 1.00 79.50 72 PRO A O 1
ATOM 547 N N . GLU A 1 73 ? 2.775 -10.036 -7.021 1.00 84.81 73 GLU A N 1
ATOM 548 C CA . GLU A 1 73 ? 3.795 -9.672 -7.995 1.00 84.81 73 GLU A CA 1
ATOM 549 C C . GLU A 1 73 ? 3.270 -9.937 -9.413 1.00 84.81 73 GLU A C 1
ATOM 551 O O . GLU A 1 73 ? 2.819 -11.052 -9.700 1.00 84.81 73 GLU A O 1
ATOM 556 N N . PRO A 1 74 ? 3.273 -8.928 -10.302 1.00 86.00 74 PRO A N 1
ATOM 557 C CA . PRO A 1 74 ? 2.982 -9.143 -11.708 1.00 86.00 74 PRO A CA 1
ATOM 558 C C . PRO A 1 74 ? 3.923 -10.196 -12.297 1.00 86.00 74 PRO A C 1
ATOM 560 O O . PRO A 1 74 ? 5.127 -10.138 -12.088 1.00 86.00 74 PRO A O 1
ATOM 563 N N . SER A 1 75 ? 3.382 -11.138 -13.068 1.00 87.31 75 SER A N 1
ATOM 564 C CA . SER A 1 75 ? 4.169 -12.197 -13.716 1.00 87.31 75 SER A CA 1
ATOM 565 C C . SER A 1 75 ? 4.503 -11.909 -15.180 1.00 87.31 75 SER A C 1
ATOM 567 O O . SER A 1 75 ? 5.192 -12.694 -15.824 1.00 87.31 75 SER A O 1
ATOM 569 N N . VAL A 1 76 ? 3.979 -10.815 -15.737 1.00 92.31 76 VAL A N 1
ATOM 570 C CA . VAL A 1 76 ? 4.129 -10.482 -17.156 1.00 92.31 76 VAL A CA 1
ATOM 571 C C . VAL A 1 76 ? 5.207 -9.409 -17.309 1.00 92.31 76 VAL A C 1
ATOM 573 O O . VAL A 1 76 ? 5.018 -8.306 -16.789 1.00 92.31 76 VAL A O 1
ATOM 576 N N . PRO A 1 77 ? 6.292 -9.660 -18.057 1.00 94.62 77 PRO A N 1
ATOM 577 C CA . PRO A 1 77 ? 7.290 -8.637 -18.338 1.00 94.62 77 PRO A CA 1
ATOM 578 C C . PRO A 1 77 ? 6.689 -7.381 -18.988 1.00 94.62 77 PRO A C 1
ATOM 580 O O . PRO A 1 77 ? 5.722 -7.431 -19.768 1.00 94.62 77 PRO A O 1
ATOM 583 N N . GLY A 1 78 ? 7.262 -6.227 -18.665 1.00 94.75 78 GLY A N 1
ATOM 584 C CA . GLY A 1 78 ? 6.872 -4.945 -19.236 1.00 94.75 78 GLY A CA 1
ATOM 585 C C . GLY A 1 78 ? 7.106 -3.755 -18.315 1.00 94.75 78 GLY A C 1
ATOM 586 O O . GLY A 1 78 ? 7.677 -3.864 -17.231 1.00 94.75 78 GLY A O 1
ATOM 587 N N . LEU A 1 79 ? 6.635 -2.600 -18.779 1.00 94.88 79 LEU A N 1
ATOM 588 C CA . LEU A 1 79 ? 6.661 -1.358 -18.022 1.00 94.88 79 LEU A CA 1
ATOM 589 C C . LEU A 1 79 ? 5.401 -1.225 -17.176 1.00 94.88 79 LEU A C 1
ATOM 591 O O . LEU A 1 79 ? 4.295 -1.479 -17.648 1.00 94.88 79 LEU A O 1
ATOM 595 N N . TYR A 1 80 ? 5.574 -0.772 -15.945 1.00 94.62 80 TYR A N 1
ATOM 596 C CA . TYR A 1 80 ? 4.516 -0.557 -14.974 1.00 94.62 80 TYR A CA 1
ATOM 597 C C . TYR A 1 80 ? 4.571 0.872 -14.452 1.00 94.62 80 TYR A C 1
ATOM 599 O O . TYR A 1 80 ? 5.653 1.409 -14.225 1.00 94.62 80 TYR A O 1
ATOM 607 N N . ARG A 1 81 ? 3.402 1.474 -14.237 1.00 93.06 81 ARG A N 1
ATOM 608 C CA . ARG A 1 81 ? 3.227 2.828 -13.705 1.00 93.06 81 ARG A CA 1
ATOM 609 C C . ARG A 1 81 ? 2.386 2.812 -12.434 1.00 93.06 81 ARG A C 1
ATOM 611 O O . ARG A 1 81 ? 1.449 2.029 -12.335 1.00 93.06 81 ARG A O 1
ATOM 618 N N . SER A 1 82 ? 2.686 3.703 -11.496 1.00 91.00 82 SER A N 1
ATOM 619 C CA . SER A 1 82 ? 1.958 3.881 -10.236 1.00 91.00 82 SER A CA 1
ATOM 620 C C . SER A 1 82 ? 1.055 5.102 -10.309 1.00 91.00 82 SER A C 1
ATOM 622 O O . SER A 1 82 ? 1.172 5.948 -11.203 1.00 91.00 82 SER A O 1
ATOM 624 N N . ALA A 1 83 ? 0.219 5.261 -9.285 1.00 85.94 83 ALA A N 1
ATOM 625 C CA . ALA A 1 83 ? -0.542 6.489 -9.084 1.00 85.94 83 ALA A CA 1
ATOM 626 C C . ALA A 1 83 ? 0.366 7.719 -8.891 1.00 85.94 83 ALA A C 1
ATOM 628 O O . ALA A 1 83 ? 0.032 8.803 -9.361 1.00 85.94 83 ALA A O 1
ATOM 629 N N . GLY A 1 84 ? 1.532 7.543 -8.255 1.00 86.38 84 GLY A N 1
ATOM 630 C CA . GLY A 1 84 ? 2.520 8.601 -8.015 1.00 86.38 84 GLY A CA 1
ATOM 631 C C . GLY A 1 84 ? 3.355 8.991 -9.241 1.00 86.38 84 GLY A C 1
ATOM 632 O O . GLY A 1 84 ? 4.184 9.896 -9.154 1.00 86.38 84 GLY A O 1
ATOM 633 N N . GLY A 1 85 ? 3.145 8.331 -10.384 1.00 89.31 85 GLY A N 1
ATOM 634 C CA . GLY A 1 85 ? 3.833 8.637 -11.637 1.00 89.31 85 GLY A CA 1
ATOM 635 C C . GLY A 1 85 ? 5.210 7.991 -11.797 1.00 89.31 85 GLY A C 1
ATOM 636 O O . GLY A 1 85 ? 5.853 8.231 -12.820 1.00 89.31 85 GLY A O 1
ATOM 637 N N . GLY A 1 86 ? 5.649 7.162 -10.848 1.00 93.38 86 GLY A N 1
ATOM 638 C CA . GLY A 1 86 ? 6.830 6.326 -11.011 1.00 93.38 86 GLY A CA 1
ATOM 639 C C . GLY A 1 86 ? 6.648 5.287 -12.119 1.00 93.38 86 GLY A C 1
ATOM 640 O O . GLY A 1 86 ? 5.523 4.930 -12.492 1.00 93.38 86 GLY A O 1
ATOM 641 N N . VAL A 1 87 ? 7.776 4.835 -12.669 1.00 94.88 87 VAL A N 1
ATOM 642 C CA . VAL A 1 87 ? 7.846 3.857 -13.759 1.00 94.88 87 VAL A CA 1
ATOM 643 C C . VAL A 1 87 ? 8.882 2.790 -13.424 1.00 94.88 87 VAL A C 1
ATOM 645 O O . VAL A 1 87 ? 10.046 3.095 -13.139 1.00 94.88 87 VAL A O 1
ATOM 648 N N . TRP A 1 88 ? 8.461 1.530 -13.509 1.00 95.25 88 TRP A N 1
ATOM 649 C CA . TRP A 1 88 ? 9.286 0.353 -13.247 1.00 95.25 88 TRP A CA 1
ATOM 650 C C . TRP A 1 88 ? 9.245 -0.606 -14.426 1.00 95.25 88 TRP A C 1
ATOM 652 O O . TRP A 1 88 ? 8.225 -0.735 -15.098 1.00 95.25 88 TRP A O 1
ATOM 662 N N . LEU A 1 89 ? 10.354 -1.292 -14.656 1.00 95.75 89 LEU A N 1
ATOM 663 C CA . LEU A 1 89 ? 10.497 -2.360 -15.631 1.00 95.75 89 LEU A CA 1
ATOM 664 C C . LEU A 1 89 ? 10.543 -3.694 -14.889 1.00 95.75 89 LEU A C 1
ATOM 666 O O . LEU A 1 89 ? 11.359 -3.843 -13.984 1.00 95.75 89 LEU A O 1
ATOM 670 N N . LEU A 1 90 ? 9.701 -4.639 -15.297 1.00 95.88 90 LEU A N 1
ATOM 671 C CA . LEU A 1 90 ? 9.868 -6.063 -15.020 1.00 95.88 90 LEU A CA 1
ATOM 672 C C . LEU A 1 90 ? 10.402 -6.716 -16.294 1.00 95.88 90 LEU A C 1
ATOM 674 O O . LEU A 1 90 ? 9.720 -6.679 -17.323 1.00 95.88 90 LEU A O 1
ATOM 678 N N . ASP A 1 91 ? 11.615 -7.254 -16.256 1.00 94.38 91 ASP A N 1
ATOM 679 C CA . ASP A 1 91 ? 12.219 -7.901 -17.423 1.00 94.38 91 ASP A CA 1
ATOM 680 C C . ASP A 1 91 ? 11.770 -9.365 -17.599 1.00 94.38 91 ASP A C 1
ATOM 682 O O . ASP A 1 91 ? 10.930 -9.879 -16.858 1.00 94.38 91 ASP A O 1
ATOM 686 N N . GLY A 1 92 ? 12.287 -10.020 -18.644 1.00 92.81 92 GLY A N 1
ATOM 687 C CA . GLY A 1 92 ? 11.960 -11.411 -18.975 1.00 92.81 92 GLY A CA 1
ATOM 688 C C . GLY A 1 92 ? 12.454 -12.438 -17.955 1.00 92.81 92 GLY A C 1
ATOM 689 O O . GLY A 1 92 ? 11.908 -13.539 -17.912 1.00 92.81 92 GLY A O 1
ATOM 690 N N . ASP A 1 93 ? 13.427 -12.065 -17.123 1.00 93.31 93 ASP A N 1
ATOM 691 C CA . ASP A 1 93 ? 14.010 -12.913 -16.082 1.00 93.31 93 ASP A CA 1
ATOM 692 C C . ASP A 1 93 ? 13.320 -12.711 -14.720 1.00 93.31 93 ASP A C 1
ATOM 694 O O . ASP A 1 93 ? 13.663 -13.363 -13.733 1.00 93.31 93 ASP A O 1
ATOM 698 N N . GLY A 1 94 ? 12.319 -11.825 -14.656 1.00 91.56 94 GLY A N 1
ATOM 699 C CA . GLY A 1 94 ? 11.584 -11.512 -13.434 1.00 91.56 94 GLY A CA 1
ATOM 700 C C . GLY A 1 94 ? 12.298 -10.504 -12.530 1.00 91.56 94 GLY A C 1
ATOM 701 O O . GLY A 1 94 ? 11.955 -10.390 -11.353 1.00 91.56 94 GLY A O 1
ATOM 702 N N . LEU A 1 95 ? 13.288 -9.770 -13.045 1.00 94.88 95 LEU A N 1
ATOM 703 C CA . LEU A 1 95 ? 13.996 -8.750 -12.282 1.00 94.88 95 LEU A CA 1
ATOM 704 C C . LEU A 1 95 ? 13.323 -7.389 -12.447 1.00 94.88 95 LEU A C 1
ATOM 706 O O . LEU A 1 95 ? 12.962 -6.951 -13.543 1.00 94.88 95 LEU A O 1
ATOM 710 N N . TRP A 1 96 ? 13.189 -6.688 -11.322 1.00 96.31 96 TRP A N 1
ATOM 711 C CA . TRP A 1 96 ? 12.642 -5.341 -11.294 1.00 96.31 96 TRP A CA 1
ATOM 712 C C . TRP A 1 96 ? 13.738 -4.288 -11.400 1.00 96.31 96 TRP A C 1
ATOM 714 O O . TRP A 1 96 ? 14.743 -4.331 -10.692 1.00 96.31 96 TRP A O 1
ATOM 724 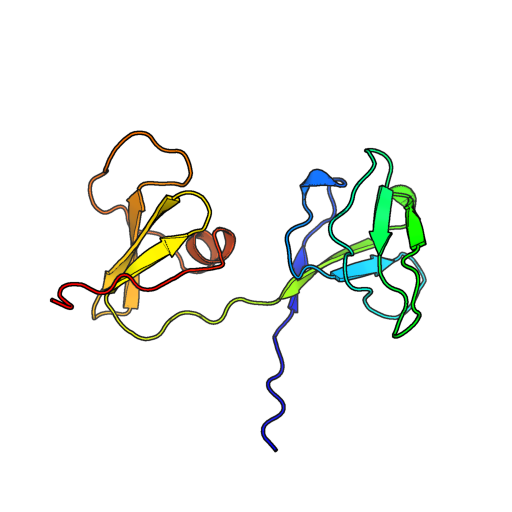N N . SER A 1 97 ? 13.486 -3.271 -12.218 1.00 97.00 97 SER A N 1
ATOM 725 C CA . SER A 1 97 ? 14.294 -2.058 -12.297 1.00 97.00 97 SER A CA 1
ATOM 726 C C . SER A 1 97 ? 13.429 -0.806 -12.192 1.00 97.00 97 SER A C 1
ATOM 728 O O . SER A 1 97 ? 12.333 -0.732 -12.740 1.00 97.00 97 SER A O 1
ATOM 730 N N . MET A 1 98 ? 13.925 0.211 -11.496 1.00 96.06 98 MET A N 1
ATOM 731 C CA . MET A 1 98 ? 13.327 1.541 -11.449 1.00 96.06 98 MET A CA 1
ATOM 732 C C . MET A 1 98 ? 13.868 2.390 -12.602 1.00 96.06 98 MET A C 1
ATOM 734 O O . MET A 1 98 ? 15.083 2.488 -12.778 1.00 96.06 98 MET A O 1
ATOM 738 N N . LEU A 1 99 ? 12.959 3.010 -13.356 1.00 95.44 99 LEU A N 1
ATOM 739 C CA . LEU A 1 99 ? 13.272 3.965 -14.426 1.00 95.44 99 LEU A CA 1
ATOM 740 C C . LEU A 1 99 ? 12.900 5.401 -14.039 1.00 95.44 99 LEU A C 1
ATOM 742 O O . LEU A 1 99 ? 13.463 6.354 -14.569 1.00 95.44 99 LEU A O 1
ATOM 746 N N . ARG A 1 100 ? 11.927 5.552 -13.134 1.00 94.50 100 ARG A N 1
ATOM 747 C CA . ARG A 1 100 ? 11.488 6.826 -12.559 1.00 94.50 100 ARG A CA 1
ATOM 748 C C . ARG A 1 100 ? 10.837 6.567 -11.199 1.00 94.50 100 ARG A C 1
ATOM 750 O O . ARG A 1 100 ? 10.020 5.656 -11.094 1.00 94.50 100 ARG A O 1
ATOM 757 N N . ASP A 1 101 ? 11.172 7.349 -10.175 1.00 91.25 101 ASP A N 1
ATOM 758 C CA . ASP A 1 101 ? 10.488 7.281 -8.870 1.00 91.25 101 ASP A CA 1
ATOM 759 C C . ASP A 1 101 ? 9.239 8.182 -8.850 1.00 91.25 101 ASP A C 1
ATOM 761 O O . ASP A 1 101 ? 9.090 9.089 -9.675 1.00 91.25 101 ASP A O 1
ATOM 765 N N . ASP A 1 102 ? 8.343 7.935 -7.898 1.00 84.50 102 ASP A N 1
ATOM 766 C CA . ASP A 1 102 ? 7.131 8.737 -7.707 1.00 84.50 102 ASP A CA 1
ATOM 767 C C . ASP A 1 102 ? 7.484 10.199 -7.408 1.00 84.50 102 ASP A C 1
ATOM 769 O O . ASP A 1 102 ? 8.278 10.484 -6.512 1.00 84.50 102 ASP A O 1
ATOM 773 N N . GLY A 1 103 ? 6.883 11.133 -8.151 1.00 78.69 103 GLY A N 1
ATOM 774 C CA . GLY A 1 103 ? 7.166 12.567 -8.014 1.00 78.69 103 GLY A CA 1
ATOM 775 C C . GLY A 1 103 ? 8.567 13.000 -8.468 1.00 78.69 103 GLY A C 1
ATOM 776 O O . GLY A 1 103 ? 8.923 14.156 -8.275 1.00 78.69 103 GLY A O 1
ATOM 777 N N . GLY A 1 104 ? 9.360 12.105 -9.066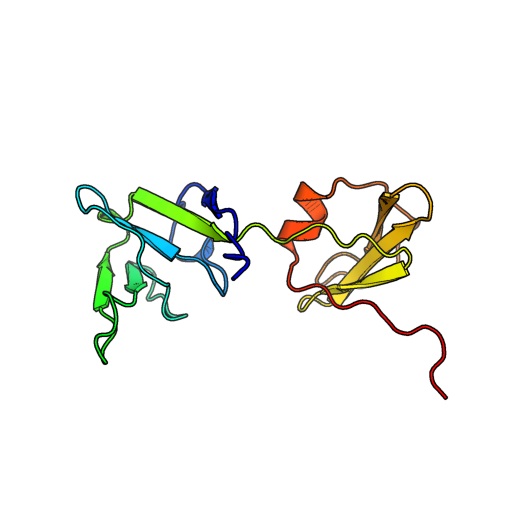 1.00 79.56 104 GLY A N 1
ATOM 778 C CA . GLY A 1 104 ? 10.650 12.457 -9.651 1.00 79.56 104 GLY A CA 1
ATOM 779 C C . GLY A 1 104 ? 10.494 13.198 -10.981 1.00 79.56 104 GLY A C 1
ATOM 780 O O . GLY A 1 104 ? 9.667 12.822 -11.819 1.00 79.56 104 GLY A O 1
ATOM 781 N N . ASP A 1 105 ? 11.333 14.208 -11.206 1.00 77.25 105 ASP A N 1
ATOM 782 C CA . ASP A 1 105 ? 11.281 15.066 -12.400 1.00 77.25 105 ASP A CA 1
ATOM 783 C C . ASP A 1 105 ? 12.000 14.480 -13.629 1.00 77.25 105 ASP A C 1
ATOM 785 O O . ASP A 1 105 ? 11.934 15.053 -14.715 1.00 77.25 105 ASP A O 1
ATOM 789 N N . GLY A 1 106 ? 12.669 13.329 -13.496 1.00 86.31 106 GLY A N 1
ATOM 790 C CA . GLY A 1 106 ? 13.524 12.789 -14.552 1.00 86.31 106 GLY A CA 1
ATOM 791 C C . GLY A 1 106 ? 13.515 11.271 -14.668 1.00 86.31 106 GLY A C 1
ATOM 792 O O . GLY A 1 106 ? 13.229 10.544 -13.716 1.00 86.31 106 GLY A O 1
ATOM 793 N N . TRP A 1 107 ? 13.858 10.812 -15.870 1.00 91.38 107 TRP A N 1
ATOM 794 C CA . TRP A 1 107 ? 14.194 9.420 -16.141 1.00 91.38 107 TRP A CA 1
ATOM 795 C C . TRP A 1 107 ? 15.595 9.106 -15.621 1.00 91.38 107 TRP A C 1
ATOM 797 O O . TRP A 1 107 ? 16.510 9.922 -15.735 1.00 91.38 107 TRP A O 1
ATOM 807 N N . THR A 1 108 ? 15.769 7.905 -15.087 1.00 89.88 108 THR A N 1
ATOM 808 C CA . THR A 1 108 ? 17.057 7.375 -14.647 1.00 89.88 108 THR A CA 1
ATOM 809 C C . THR A 1 108 ? 17.450 6.176 -15.500 1.00 89.88 108 THR A C 1
ATOM 811 O O . THR A 1 108 ? 16.600 5.508 -16.093 1.00 89.88 108 THR A O 1
ATOM 814 N N . ALA A 1 109 ? 18.744 5.853 -15.517 1.00 91.62 109 ALA A N 1
ATOM 815 C CA . ALA A 1 109 ? 19.177 4.532 -15.961 1.00 91.62 109 ALA A CA 1
ATOM 816 C C . ALA A 1 109 ? 18.462 3.436 -15.136 1.00 91.62 109 ALA A C 1
ATOM 818 O O . ALA A 1 109 ? 18.157 3.676 -13.957 1.00 91.62 109 ALA A O 1
ATOM 819 N N . PRO A 1 110 ? 18.200 2.247 -15.717 1.00 93.94 110 PRO A N 1
ATOM 820 C CA . PRO A 1 110 ? 17.573 1.148 -14.993 1.00 93.94 110 PRO A CA 1
ATOM 821 C C . PRO A 1 110 ? 18.351 0.803 -13.724 1.00 93.94 110 PRO A C 1
ATOM 823 O O . PRO A 1 110 ? 19.496 0.361 -13.779 1.00 93.94 110 PRO A O 1
ATOM 826 N N . THR A 1 111 ? 17.727 1.040 -12.572 1.00 95.50 111 THR A N 1
ATOM 827 C CA . THR A 1 111 ? 18.306 0.720 -11.263 1.00 95.50 111 THR A CA 1
ATOM 828 C C . THR A 1 111 ? 17.625 -0.523 -10.703 1.00 95.50 111 THR A C 1
ATOM 830 O O . THR A 1 111 ? 16.422 -0.446 -10.446 1.00 95.50 111 THR A O 1
ATOM 833 N N . PRO A 1 112 ? 18.339 -1.637 -10.469 1.00 96.69 112 PRO A N 1
ATOM 834 C CA . PRO A 1 112 ? 17.738 -2.839 -9.904 1.00 96.69 112 PRO A CA 1
ATOM 835 C C . PRO A 1 112 ? 17.063 -2.572 -8.555 1.00 96.69 112 PRO A C 1
ATOM 837 O O . PRO A 1 112 ? 17.610 -1.892 -7.683 1.00 96.69 112 PRO A O 1
ATOM 840 N N . VAL A 1 113 ? 15.866 -3.117 -8.373 1.00 95.62 113 VAL A N 1
ATOM 841 C CA . VAL A 1 113 ? 15.072 -3.010 -7.145 1.00 95.62 113 VAL A CA 1
ATOM 842 C C . VAL A 1 113 ? 14.378 -4.337 -6.848 1.00 95.62 113 VAL A C 1
ATOM 844 O O . VAL A 1 113 ? 14.254 -5.201 -7.704 1.00 95.62 113 VAL A O 1
ATOM 847 N N . THR A 1 114 ? 13.913 -4.515 -5.614 1.00 93.44 114 THR A N 1
ATOM 848 C CA . THR A 1 114 ? 13.185 -5.724 -5.206 1.00 93.44 114 THR A CA 1
ATOM 849 C C . THR A 1 114 ? 11.673 -5.511 -5.282 1.00 93.44 114 THR A C 1
ATOM 851 O O . THR A 1 114 ? 11.190 -4.389 -5.093 1.00 93.44 114 THR A O 1
ATOM 854 N N . TRP A 1 115 ? 10.897 -6.585 -5.465 1.00 88.56 115 TRP A N 1
ATOM 855 C CA . TRP A 1 115 ? 9.431 -6.511 -5.439 1.00 88.56 115 TRP A CA 1
ATOM 856 C C . TRP A 1 115 ? 8.863 -5.828 -4.178 1.00 88.56 115 TRP A C 1
ATOM 858 O O . TRP A 1 115 ? 8.016 -4.943 -4.314 1.00 88.56 115 TRP A O 1
ATOM 868 N N . PRO A 1 116 ? 9.354 -6.097 -2.949 1.00 87.94 116 PRO A N 1
ATOM 869 C CA . PRO A 1 116 ? 8.916 -5.368 -1.757 1.00 87.94 116 PRO A CA 1
ATOM 870 C C . PRO A 1 116 ? 9.129 -3.849 -1.805 1.00 87.94 116 PRO A C 1
ATOM 872 O O . PRO A 1 116 ? 8.475 -3.125 -1.054 1.00 87.94 116 PRO A O 1
ATOM 875 N N . ARG A 1 117 ? 10.048 -3.343 -2.637 1.00 88.38 117 ARG A N 1
ATOM 876 C CA . ARG A 1 117 ? 10.208 -1.903 -2.877 1.00 88.38 117 ARG A CA 1
ATOM 877 C C . ARG A 1 117 ? 9.171 -1.396 -3.879 1.00 88.38 117 ARG A C 1
ATOM 879 O O . ARG A 1 117 ? 8.569 -0.356 -3.624 1.00 88.38 117 ARG A O 1
ATOM 886 N N . VAL A 1 118 ? 8.943 -2.127 -4.969 1.00 89.44 118 VAL A N 1
ATOM 887 C CA . VAL A 1 118 ? 7.997 -1.749 -6.034 1.00 89.44 118 VAL A CA 1
ATOM 888 C C . VAL A 1 118 ? 6.547 -1.808 -5.542 1.00 89.44 118 VAL A C 1
ATOM 890 O O . VAL A 1 118 ? 5.796 -0.851 -5.709 1.00 89.44 118 VAL A O 1
ATOM 893 N N . SER A 1 119 ? 6.159 -2.871 -4.834 1.00 86.44 119 SER A N 1
ATOM 894 C CA . SER A 1 119 ? 4.794 -3.073 -4.319 1.00 86.44 119 SER A CA 1
ATOM 895 C C . SER A 1 119 ? 4.336 -2.001 -3.330 1.00 86.44 119 SER A C 1
ATOM 897 O O . SER A 1 119 ? 3.142 -1.733 -3.204 1.00 86.44 119 SER A O 1
ATOM 899 N N . ARG A 1 120 ? 5.270 -1.300 -2.673 1.00 84.12 120 ARG A N 1
ATOM 900 C CA . ARG A 1 120 ? 4.955 -0.128 -1.838 1.00 84.12 120 ARG A CA 1
ATOM 901 C C . ARG A 1 120 ? 4.389 1.041 -2.641 1.00 84.12 120 ARG A C 1
ATOM 903 O O . ARG A 1 120 ? 3.877 1.960 -2.007 1.00 84.12 120 ARG A O 1
ATOM 910 N N . ARG A 1 121 ? 4.519 1.032 -3.968 1.00 86.50 121 ARG A N 1
ATOM 911 C CA . ARG A 1 121 ? 4.017 2.061 -4.890 1.00 86.50 121 ARG A CA 1
ATOM 912 C C . ARG A 1 121 ? 2.736 1.637 -5.608 1.00 86.50 121 ARG A C 1
ATOM 914 O O . ARG A 1 121 ? 2.270 2.344 -6.492 1.00 86.50 121 ARG A O 1
ATOM 921 N N . ALA A 1 122 ? 2.175 0.487 -5.238 1.00 82.38 122 ALA A N 1
ATOM 922 C CA . ALA A 1 122 ? 0.910 0.022 -5.777 1.00 82.38 122 ALA A CA 1
ATOM 923 C C . ALA A 1 122 ? -0.245 1.017 -5.505 1.00 82.38 122 ALA A C 1
ATOM 925 O O . ALA A 1 122 ? -0.181 1.759 -4.520 1.00 82.38 122 ALA A O 1
ATOM 926 N N . PRO A 1 123 ? -1.320 1.001 -6.318 1.00 83.56 123 PRO A N 1
ATOM 927 C CA . PRO A 1 123 ? -1.551 0.107 -7.459 1.00 83.56 123 PRO A CA 1
ATOM 928 C C . PRO A 1 123 ? -0.578 0.353 -8.620 1.00 83.56 123 PRO A C 1
ATOM 930 O O . PRO A 1 123 ? -0.100 1.468 -8.813 1.00 83.56 123 PRO A O 1
ATOM 933 N N . LEU A 1 124 ? -0.276 -0.713 -9.366 1.00 88.50 124 LEU A N 1
ATOM 934 C CA . LEU A 1 124 ? 0.564 -0.671 -10.563 1.00 88.50 124 LEU A CA 1
ATOM 935 C C . LEU A 1 124 ? -0.281 -1.012 -11.789 1.00 88.50 124 LEU A C 1
ATOM 937 O O . LEU A 1 124 ? -1.041 -1.981 -11.766 1.00 88.50 124 LEU A O 1
ATOM 941 N N . TRP A 1 125 ? -0.095 -0.265 -12.871 1.00 90.94 125 TRP A N 1
ATOM 942 C CA . TRP A 1 125 ? -0.715 -0.523 -14.166 1.00 90.94 125 TRP A CA 1
ATOM 943 C C . TRP A 1 125 ? 0.356 -0.795 -15.204 1.00 90.94 125 TRP A C 1
ATOM 945 O O . TRP A 1 125 ? 1.282 0.002 -15.364 1.00 90.94 125 TRP A O 1
ATOM 955 N N . ARG A 1 126 ? 0.225 -1.913 -15.918 1.00 93.12 126 ARG A N 1
ATOM 956 C CA . ARG A 1 126 ? 1.093 -2.211 -17.054 1.00 93.12 126 ARG A CA 1
ATOM 957 C C . ARG A 1 126 ? 0.813 -1.194 -18.158 1.00 93.12 126 ARG A C 1
ATOM 959 O O . ARG A 1 126 ? -0.339 -0.994 -18.535 1.00 93.12 126 ARG A O 1
ATOM 966 N N . LEU A 1 127 ? 1.857 -0.551 -18.659 1.00 90.62 127 LEU A N 1
ATOM 967 C CA . LEU A 1 127 ? 1.763 0.344 -19.801 1.00 90.62 127 LEU A CA 1
ATOM 968 C C . LEU A 1 127 ? 1.671 -0.502 -21.073 1.00 90.62 127 LEU A C 1
ATOM 970 O O . LEU A 1 127 ? 2.533 -1.348 -21.323 1.00 90.62 127 LEU A O 1
ATOM 974 N N . GLY A 1 128 ? 0.623 -0.284 -21.865 1.00 81.81 128 GLY A N 1
ATOM 975 C CA . GLY A 1 128 ? 0.550 -0.815 -23.221 1.00 81.81 128 GLY A CA 1
ATOM 976 C C . GLY A 1 128 ? 1.593 -0.113 -24.085 1.00 81.81 128 GLY A C 1
ATOM 977 O O . GLY A 1 128 ? 1.573 1.110 -24.208 1.00 81.81 128 GLY A O 1
ATOM 978 N N . LEU A 1 129 ? 2.530 -0.871 -24.649 1.00 65.88 129 LEU A N 1
ATOM 979 C CA . LEU A 1 129 ? 3.407 -0.374 -25.703 1.00 65.88 129 LEU A CA 1
ATOM 980 C C . LEU A 1 129 ? 2.743 -0.733 -27.038 1.00 65.88 129 LEU A C 1
ATOM 982 O O . LEU A 1 129 ? 2.832 -1.880 -27.462 1.00 65.88 129 LEU A O 1
ATOM 986 N N . GLY A 1 130 ? 2.060 0.237 -27.655 1.00 55.41 130 GLY A N 1
ATOM 987 C CA . GLY A 1 130 ? 1.511 0.122 -29.013 1.00 55.41 130 GLY A CA 1
ATOM 988 C C . GLY A 1 130 ? 0.107 -0.480 -29.135 1.00 55.41 130 GLY A C 1
ATOM 989 O O . GLY A 1 130 ? -0.047 -1.524 -29.757 1.00 55.41 130 GLY A O 1
ATOM 990 N N . GLU A 1 131 ? -0.913 0.206 -28.617 1.00 42.12 131 GLU A N 1
ATOM 991 C CA . GLU A 1 131 ? -2.262 0.119 -29.201 1.00 42.12 131 GLU A CA 1
ATOM 992 C C . GLU A 1 131 ? -2.556 1.461 -29.890 1.00 42.12 131 GLU A C 1
ATOM 994 O O . GLU A 1 131 ? -2.989 2.419 -29.247 1.00 42.12 131 GLU A O 1
ATOM 999 N N . GLU A 1 132 ? -2.218 1.532 -31.181 1.00 39.34 132 GLU A N 1
ATOM 1000 C CA . GLU A 1 132 ? -2.939 2.344 -32.175 1.00 39.34 132 GLU A CA 1
ATOM 1001 C C . GLU A 1 132 ? -3.929 1.438 -32.913 1.00 39.34 132 GLU A C 1
ATOM 1003 O O . GLU A 1 132 ? -3.558 0.269 -33.186 1.00 39.34 132 GLU A O 1
#